Protein AF-A0A6P0WUY2-F1 (afdb_monomer)

pLDDT: mean 75.78, std 11.65, range [44.91, 91.44]

Nearest PDB structures (foldseek):
  3mn2-assembly2_B  TM=8.511E-01  e=4.607E-02  Rhodopseudomonas palustris CGA009
  1u8b-assembly1_A  TM=8.338E-01  e=3.593E-01  Escherichia coli
  6swi-assembly1_A  TM=8.559E-01  e=1.070E+00  Geobacillus stearothermophilus
  1xs9-assembly1_A  TM=8.291E-01  e=1.070E+00  Escherichia coli

Solvent-accessible surface area (backbone atoms only — not comparable to full-atom values): 4033 Å² total; per-residue (Å²): 138,62,76,66,58,57,58,48,52,54,49,54,51,52,48,52,52,50,36,57,74,40,54,58,91,77,54,55,70,67,61,56,50,71,73,47,101,61,80,57,73,69,54,55,45,50,53,45,25,72,74,70,77,44,44,70,66,54,49,20,54,53,34,58,76,75,109

Foldseek 3Di:
DDPVVVVVVVLLVVLLVCLLVDALVPDDPVVSVVVDPDDDPVVVQVVNCVVPVDGSNVSNVVSNVVD

Secondary structure (DSSP, 8-state):
--HHHHHHHHHHHHHHHHHHHS-TTT--HHHHHHTSSSS-HHHHHHHHHHHHSS-HHHHHHHHHHH-

Structure (mmCIF, N/CA/C/O backbone):
data_AF-A0A6P0WUY2-F1
#
_entry.id   AF-A0A6P0WUY2-F1
#
loop_
_atom_site.group_PDB
_atom_site.id
_atom_site.type_symbol
_atom_site.label_atom_id
_atom_site.label_alt_id
_atom_site.label_comp_id
_atom_site.label_asym_id
_atom_site.label_entity_id
_atom_site.label_seq_id
_atom_site.pdbx_PDB_ins_code
_atom_site.Cartn_x
_atom_site.Cartn_y
_atom_site.Cartn_z
_atom_site.occupancy
_atom_site.B_iso_or_equiv
_atom_site.auth_seq_id
_atom_site.auth_comp_id
_atom_site.auth_asym_id
_atom_site.auth_atom_id
_atom_site.pdbx_PDB_model_num
ATOM 1 N N . MET A 1 1 ? 6.322 -12.092 -20.982 1.00 44.91 1 MET A N 1
ATOM 2 C CA . MET A 1 1 ? 6.463 -11.692 -19.565 1.00 44.91 1 MET A CA 1
ATOM 3 C C . MET A 1 1 ? 7.876 -11.172 -19.373 1.00 44.91 1 MET A C 1
ATOM 5 O O . MET A 1 1 ? 8.808 -11.918 -19.633 1.00 44.91 1 MET A O 1
ATOM 9 N N . CYS A 1 2 ? 8.044 -9.901 -19.014 1.00 45.12 2 CYS A N 1
ATOM 10 C CA . CYS A 1 2 ? 9.363 -9.329 -18.732 1.00 45.12 2 CYS A CA 1
ATOM 11 C C . CYS A 1 2 ? 9.680 -9.489 -17.229 1.00 45.12 2 CYS A C 1
ATOM 13 O O . CYS A 1 2 ? 8.756 -9.384 -16.423 1.00 45.12 2 CYS A O 1
ATOM 15 N N . PRO A 1 3 ? 10.946 -9.702 -16.826 1.00 53.25 3 PRO A N 1
ATOM 16 C CA . PRO A 1 3 ? 11.330 -9.970 -15.432 1.00 53.25 3 PRO A CA 1
ATOM 17 C C . PRO A 1 3 ? 10.936 -8.878 -14.420 1.00 53.25 3 PRO A C 1
ATOM 19 O O . PRO A 1 3 ? 10.758 -9.182 -13.243 1.00 53.25 3 PRO A O 1
ATOM 22 N N . LYS A 1 4 ? 10.728 -7.630 -14.871 1.00 59.88 4 LYS A N 1
ATOM 23 C CA . LYS A 1 4 ? 10.224 -6.523 -14.034 1.00 59.88 4 LYS A CA 1
ATOM 24 C C . LYS A 1 4 ? 8.872 -6.849 -13.384 1.00 59.88 4 LYS A C 1
ATOM 26 O O . LYS A 1 4 ? 8.728 -6.674 -12.179 1.00 59.88 4 LYS A O 1
ATOM 31 N N . ASN A 1 5 ? 7.962 -7.473 -14.134 1.00 66.62 5 ASN A N 1
ATOM 32 C CA . ASN A 1 5 ? 6.622 -7.797 -13.646 1.00 66.62 5 ASN A CA 1
ATOM 33 C C . ASN A 1 5 ? 6.643 -8.801 -12.489 1.00 66.62 5 ASN A C 1
ATOM 35 O O . ASN A 1 5 ? 5.744 -8.791 -11.659 1.00 66.62 5 ASN A O 1
ATOM 39 N N . LEU A 1 6 ? 7.635 -9.696 -12.432 1.00 74.38 6 LEU A N 1
ATOM 40 C CA . LEU A 1 6 ? 7.666 -10.739 -11.406 1.00 74.38 6 LEU A CA 1
ATOM 41 C C . LEU A 1 6 ? 8.025 -10.134 -10.043 1.00 74.38 6 LEU A C 1
ATOM 43 O O . LEU A 1 6 ? 7.343 -10.388 -9.053 1.00 74.38 6 LEU A O 1
ATOM 47 N N . LEU A 1 7 ? 9.032 -9.256 -10.014 1.00 77.62 7 LEU A N 1
ATOM 48 C CA . LEU A 1 7 ? 9.398 -8.500 -8.816 1.00 77.62 7 LEU A CA 1
ATOM 49 C C . LEU A 1 7 ? 8.262 -7.575 -8.371 1.00 77.62 7 LEU A C 1
ATOM 51 O O . LEU A 1 7 ? 7.958 -7.528 -7.183 1.00 77.62 7 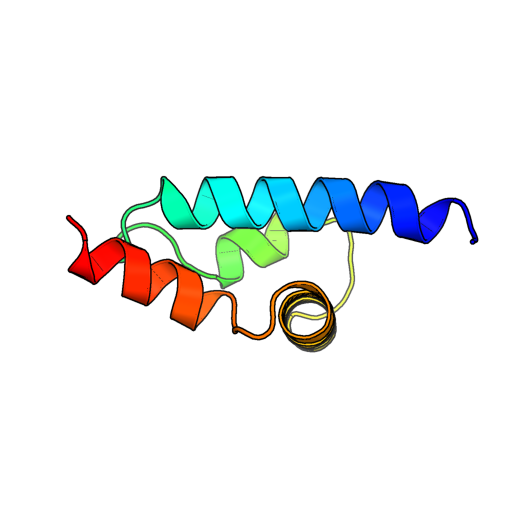LEU A O 1
ATOM 55 N N . GLU A 1 8 ? 7.590 -6.908 -9.313 1.00 78.56 8 GLU A N 1
ATOM 56 C CA . GLU A 1 8 ? 6.424 -6.068 -9.015 1.00 78.56 8 GLU A CA 1
ATOM 57 C C . GLU A 1 8 ? 5.272 -6.871 -8.403 1.00 78.56 8 GLU A C 1
ATOM 59 O O . GLU A 1 8 ? 4.694 -6.445 -7.407 1.00 78.56 8 GLU A O 1
ATOM 64 N N . VAL A 1 9 ? 4.978 -8.066 -8.922 1.00 82.62 9 VAL A N 1
ATOM 65 C CA . VAL A 1 9 ? 3.956 -8.961 -8.353 1.00 82.62 9 VAL A CA 1
ATOM 66 C C . VAL A 1 9 ? 4.316 -9.394 -6.932 1.00 82.62 9 VAL A C 1
ATOM 68 O O . VAL A 1 9 ? 3.463 -9.359 -6.042 1.00 82.62 9 VAL A O 1
ATOM 71 N N . HIS A 1 10 ? 5.566 -9.793 -6.684 1.00 85.06 10 HIS A N 1
ATOM 72 C CA . HIS A 1 10 ? 6.006 -10.167 -5.337 1.00 85.06 10 HIS A CA 1
ATOM 73 C C . HIS A 1 10 ? 5.910 -8.991 -4.362 1.00 85.06 10 HIS A C 1
ATOM 75 O O . HIS A 1 10 ? 5.435 -9.157 -3.237 1.00 85.06 10 HIS A O 1
ATOM 81 N N . LEU A 1 11 ? 6.302 -7.802 -4.813 1.00 83.56 11 LEU A N 1
ATOM 82 C CA . LEU A 1 11 ? 6.260 -6.575 -4.032 1.00 83.56 11 LEU A CA 1
ATOM 83 C C . LEU A 1 11 ? 4.822 -6.187 -3.670 1.00 83.56 11 LEU A C 1
ATOM 85 O O . LEU A 1 11 ? 4.508 -5.981 -2.500 1.00 83.56 11 LEU A O 1
ATOM 89 N N . LEU A 1 12 ? 3.927 -6.162 -4.657 1.00 85.31 12 LEU A N 1
ATOM 90 C CA . LEU A 1 12 ? 2.512 -5.845 -4.479 1.00 85.31 12 LEU A CA 1
ATOM 91 C C . LEU A 1 12 ? 1.814 -6.849 -3.548 1.00 85.31 12 LEU A C 1
ATOM 93 O O . LEU A 1 12 ? 0.995 -6.458 -2.713 1.00 85.31 12 LEU A O 1
ATOM 97 N N . ASN A 1 13 ? 2.184 -8.131 -3.609 1.00 87.56 13 ASN A N 1
ATOM 98 C CA . ASN A 1 13 ? 1.689 -9.135 -2.666 1.00 87.56 13 ASN A CA 1
ATOM 99 C C . ASN A 1 13 ? 2.207 -8.920 -1.238 1.00 87.56 13 ASN A C 1
ATOM 101 O O . ASN A 1 13 ? 1.428 -9.033 -0.289 1.00 87.56 13 ASN A O 1
ATOM 105 N N . ALA A 1 14 ? 3.488 -8.583 -1.067 1.00 86.44 14 ALA A N 1
ATOM 106 C CA . ALA A 1 14 ? 4.050 -8.260 0.244 1.00 86.44 14 ALA A CA 1
ATOM 107 C C . ALA A 1 14 ? 3.361 -7.029 0.862 1.00 86.44 14 ALA A C 1
ATOM 109 O O . ALA A 1 14 ? 3.008 -7.043 2.042 1.00 86.44 14 ALA A O 1
ATOM 110 N N . ILE A 1 15 ? 3.075 -6.006 0.049 1.00 83.81 15 ILE A N 1
ATOM 111 C CA . ILE A 1 15 ? 2.297 -4.821 0.449 1.00 83.81 15 ILE A CA 1
ATOM 112 C C . ILE A 1 15 ? 0.925 -5.214 0.949 1.00 83.81 15 ILE A C 1
ATOM 114 O O . ILE A 1 15 ? 0.505 -4.773 2.014 1.00 83.81 15 ILE A O 1
ATOM 118 N N . ARG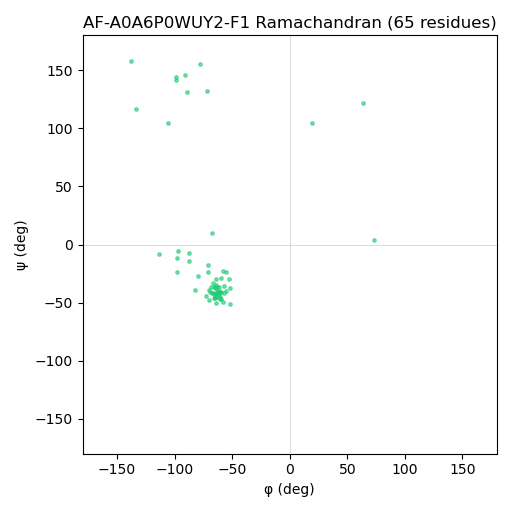 A 1 16 ? 0.217 -6.047 0.188 1.00 87.12 16 ARG A N 1
ATOM 119 C CA . ARG A 1 16 ? -1.127 -6.472 0.559 1.00 87.12 16 ARG A CA 1
ATOM 120 C C . ARG A 1 16 ? -1.135 -7.208 1.895 1.00 87.12 16 ARG A C 1
ATOM 122 O O . ARG A 1 16 ? -2.025 -6.974 2.706 1.00 87.12 16 ARG A O 1
ATOM 129 N N . GLN A 1 17 ? -0.149 -8.067 2.142 1.00 87.50 17 GLN A N 1
ATOM 130 C CA . GLN A 1 17 ? -0.001 -8.734 3.437 1.00 87.50 17 GLN A CA 1
ATOM 131 C C . GLN A 1 17 ? 0.298 -7.737 4.557 1.00 87.50 17 GLN A C 1
ATOM 133 O O . GLN A 1 17 ? -0.321 -7.811 5.614 1.00 87.50 17 GLN A O 1
ATOM 138 N N . ARG A 1 18 ? 1.180 -6.761 4.312 1.00 85.00 18 ARG A N 1
ATOM 139 C CA . ARG A 1 18 ? 1.482 -5.695 5.271 1.00 85.00 18 ARG A CA 1
ATOM 140 C C . ARG A 1 18 ? 0.236 -4.876 5.602 1.00 85.00 18 ARG A C 1
ATOM 142 O O . ARG A 1 18 ? -0.039 -4.687 6.777 1.00 85.00 18 ARG A O 1
ATOM 149 N N . LEU A 1 19 ? -0.537 -4.456 4.599 1.00 84.00 19 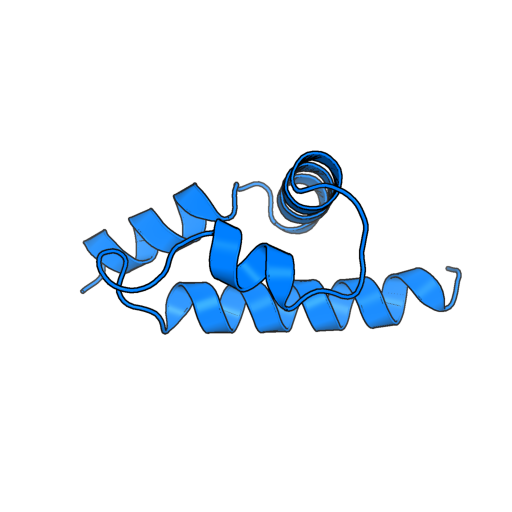LEU A N 1
ATOM 150 C CA . LEU A 1 19 ? -1.795 -3.718 4.768 1.00 84.00 19 LEU A CA 1
ATOM 151 C C . LEU A 1 19 ? -2.818 -4.512 5.584 1.00 84.00 19 LEU A C 1
ATOM 153 O O . LEU A 1 19 ? -3.477 -3.944 6.441 1.00 84.00 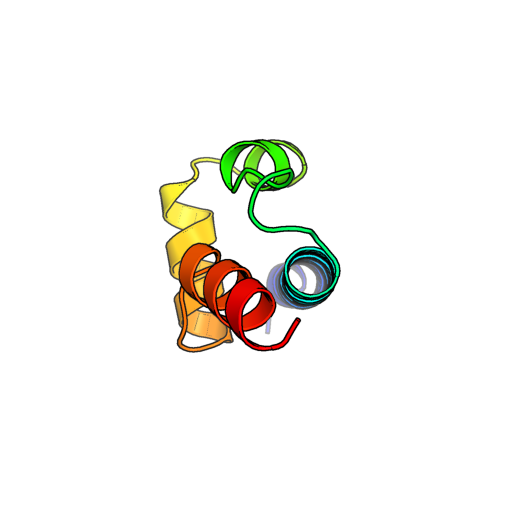19 LEU A O 1
ATOM 157 N N . LYS A 1 20 ? -2.918 -5.824 5.346 1.00 84.19 20 LYS A N 1
ATOM 158 C CA . LYS A 1 20 ? -3.807 -6.722 6.099 1.00 84.19 20 LYS A CA 1
ATOM 159 C C . LYS A 1 20 ? -3.364 -6.997 7.533 1.00 84.19 20 LYS A C 1
ATOM 161 O O . LYS A 1 20 ? -4.181 -7.397 8.347 1.00 84.19 20 LYS A O 1
ATOM 166 N N . ALA A 1 21 ? -2.078 -6.849 7.824 1.00 83.69 21 ALA A N 1
ATOM 167 C CA . ALA A 1 21 ? -1.524 -7.035 9.161 1.00 83.69 21 ALA A CA 1
ATOM 168 C C . ALA A 1 21 ? -1.361 -5.713 9.926 1.00 83.69 21 ALA A C 1
ATOM 170 O O . ALA A 1 21 ? -0.942 -5.728 11.080 1.00 83.69 21 ALA A O 1
ATOM 171 N N . SER A 1 22 ? -1.614 -4.575 9.277 1.00 79.25 22 SER A N 1
ATOM 172 C CA . SER A 1 22 ? -1.390 -3.260 9.864 1.00 79.25 22 SER A CA 1
ATOM 173 C C . SER A 1 22 ? -2.683 -2.673 10.397 1.00 79.25 22 SER A C 1
ATOM 175 O O . SER A 1 22 ? -3.741 -2.812 9.785 1.00 79.25 22 SER A O 1
ATOM 177 N N . ASP A 1 23 ? -2.561 -1.954 11.506 1.00 72.12 23 ASP A N 1
ATOM 178 C CA . ASP A 1 23 ? -3.665 -1.185 12.049 1.00 72.12 23 ASP A CA 1
ATOM 179 C C . ASP A 1 23 ? -3.951 0.052 11.161 1.00 72.12 23 ASP A C 1
ATOM 181 O O . ASP A 1 23 ? -3.009 0.770 10.795 1.00 72.12 23 ASP A O 1
ATOM 185 N N . PRO A 1 24 ? -5.216 0.313 10.791 1.00 69.62 24 PRO A N 1
ATOM 186 C CA . PRO A 1 24 ? -5.606 1.455 9.963 1.00 69.62 24 PRO A CA 1
ATOM 187 C C . PRO A 1 24 ? -5.257 2.821 10.562 1.00 69.62 24 PRO A C 1
ATOM 189 O O . PRO A 1 24 ? -5.035 3.763 9.804 1.00 69.62 24 PRO A O 1
ATOM 192 N N . GLU A 1 25 ? -5.200 2.938 11.890 1.00 70.00 25 GLU A N 1
ATOM 193 C CA . GLU A 1 25 ? -4.881 4.183 12.597 1.00 70.00 25 GLU A CA 1
ATOM 194 C C . GLU A 1 25 ? -3.368 4.449 12.604 1.00 70.00 25 GLU A C 1
ATOM 196 O O . GLU A 1 25 ? -2.922 5.595 12.645 1.00 70.00 25 GLU A O 1
ATOM 201 N N . SER A 1 26 ? -2.555 3.389 12.526 1.00 67.38 26 SER A N 1
ATOM 202 C CA . SER A 1 26 ? -1.091 3.476 12.586 1.00 67.38 26 SER A CA 1
ATOM 203 C C . SER A 1 26 ? -0.422 3.450 11.205 1.00 67.38 26 SER A C 1
ATOM 205 O O . SER A 1 26 ? 0.696 3.944 11.035 1.00 67.38 26 SER A O 1
ATOM 207 N N . CYS A 1 27 ? -1.087 2.894 10.188 1.00 69.88 27 CYS A N 1
ATOM 208 C CA . CYS A 1 27 ? -0.492 2.671 8.874 1.00 69.88 27 CYS A CA 1
ATOM 209 C C . CYS A 1 27 ? -1.000 3.664 7.827 1.00 69.88 27 CYS A C 1
ATOM 211 O O . CYS A 1 27 ? -2.090 3.532 7.278 1.00 69.88 27 CYS A O 1
ATOM 213 N N . THR A 1 28 ? -0.172 4.644 7.473 1.00 70.12 28 THR A N 1
ATOM 214 C CA . THR A 1 28 ? -0.484 5.565 6.376 1.00 70.12 28 THR A CA 1
ATOM 215 C C . THR A 1 28 ? 0.032 5.020 5.047 1.00 70.12 28 THR A C 1
ATOM 217 O O . THR A 1 28 ? 1.201 4.660 4.903 1.00 70.12 28 THR A O 1
ATOM 220 N N . ILE A 1 29 ? -0.832 5.025 4.026 1.00 70.69 29 ILE A N 1
ATOM 221 C CA . ILE A 1 29 ? -0.498 4.609 2.650 1.00 70.69 29 ILE A CA 1
ATOM 222 C C . ILE A 1 29 ? 0.745 5.346 2.114 1.00 70.69 29 ILE A C 1
ATOM 224 O O . ILE A 1 29 ? 1.512 4.777 1.341 1.00 70.69 29 ILE A O 1
ATOM 228 N N . GLY A 1 30 ? 0.987 6.582 2.568 1.00 68.81 30 GLY A N 1
ATOM 229 C CA . GLY A 1 30 ? 2.185 7.360 2.236 1.00 68.81 30 GLY A CA 1
ATOM 230 C C . GLY A 1 30 ? 3.494 6.775 2.783 1.00 68.81 30 GLY A C 1
ATOM 231 O O . GLY A 1 30 ? 4.500 6.799 2.079 1.00 68.81 30 GLY A O 1
ATOM 232 N N . VAL A 1 31 ? 3.485 6.188 3.985 1.00 69.50 31 VAL A N 1
ATOM 233 C CA . VAL A 1 31 ? 4.663 5.511 4.560 1.00 69.50 31 VAL A CA 1
ATOM 234 C C . VAL A 1 31 ? 5.001 4.266 3.750 1.00 69.50 31 VA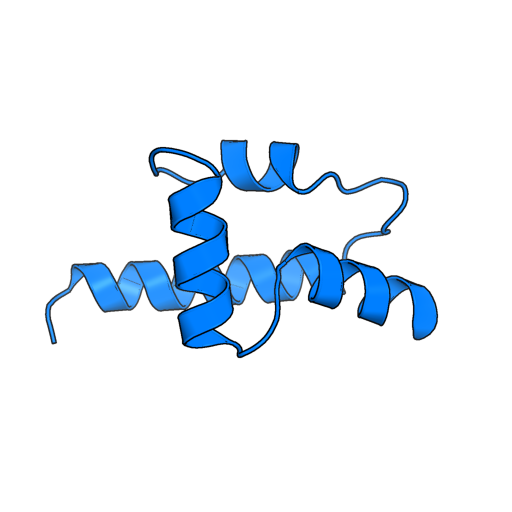L A C 1
ATOM 236 O O . VAL A 1 31 ? 6.164 4.032 3.436 1.00 69.50 31 VAL A O 1
ATOM 239 N N . LEU A 1 32 ? 3.982 3.501 3.350 1.00 71.81 32 LEU A N 1
ATOM 240 C CA . LEU A 1 32 ? 4.173 2.338 2.488 1.00 71.81 32 LEU A CA 1
ATOM 241 C C . LEU A 1 32 ? 4.697 2.759 1.114 1.00 71.81 32 LEU A C 1
ATOM 243 O O . LEU A 1 32 ? 5.680 2.193 0.658 1.00 71.81 32 LEU A O 1
ATOM 247 N N . ALA A 1 33 ? 4.128 3.796 0.495 1.00 69.31 33 ALA A N 1
ATOM 248 C CA . ALA A 1 33 ? 4.609 4.314 -0.787 1.00 69.31 33 ALA A CA 1
ATOM 249 C C . ALA A 1 33 ? 6.094 4.731 -0.746 1.00 69.31 33 ALA A C 1
ATOM 251 O O . ALA A 1 33 ? 6.809 4.505 -1.717 1.00 69.31 33 ALA A O 1
ATOM 252 N N . GLY A 1 34 ? 6.574 5.272 0.381 1.00 67.31 34 GLY A N 1
ATOM 253 C CA . GLY A 1 34 ? 7.986 5.622 0.583 1.00 67.31 34 GLY A CA 1
ATOM 254 C C . GLY A 1 34 ? 8.935 4.426 0.740 1.00 67.31 34 GLY A C 1
ATOM 255 O O . GLY A 1 34 ? 10.141 4.584 0.571 1.00 67.31 34 GLY A O 1
ATOM 256 N N . GLN A 1 35 ? 8.415 3.232 1.038 1.00 66.94 35 GLN A N 1
ATOM 257 C CA . GLN A 1 35 ? 9.203 1.998 1.146 1.00 66.94 35 GLN A CA 1
ATOM 258 C C . GLN A 1 35 ? 9.366 1.267 -0.194 1.00 66.94 35 GLN A C 1
ATOM 260 O O . GLN A 1 35 ? 10.139 0.311 -0.276 1.00 66.94 35 GLN A O 1
ATOM 265 N N . PHE A 1 36 ? 8.676 1.709 -1.251 1.00 66.88 36 PHE A N 1
ATOM 266 C CA . PHE A 1 36 ? 8.790 1.126 -2.585 1.00 66.88 36 PHE A CA 1
ATOM 267 C C . PHE A 1 36 ? 9.729 1.929 -3.477 1.00 66.88 36 PHE A C 1
ATOM 269 O O . PHE A 1 36 ? 9.737 3.154 -3.478 1.00 66.88 36 PHE A O 1
ATOM 276 N N . TRP A 1 37 ? 10.508 1.206 -4.283 1.00 58.03 37 TRP A N 1
ATOM 277 C CA . TRP A 1 37 ? 11.566 1.736 -5.150 1.00 58.03 37 TRP A CA 1
ATOM 278 C C . TRP A 1 37 ? 11.046 2.608 -6.320 1.00 58.03 37 TRP A C 1
ATOM 280 O O . TRP A 1 37 ? 11.810 2.940 -7.224 1.00 58.03 37 TRP A O 1
ATOM 290 N N . PHE A 1 38 ? 9.756 2.978 -6.353 1.00 56.69 38 PHE A N 1
ATOM 291 C CA . PHE A 1 38 ? 9.129 3.585 -7.530 1.00 56.69 38 PHE A CA 1
ATOM 292 C C . PHE A 1 38 ? 8.263 4.822 -7.257 1.00 56.69 38 PHE A C 1
ATOM 294 O O . PHE A 1 38 ? 7.221 4.779 -6.611 1.00 56.69 38 PHE A O 1
ATOM 301 N N . TYR A 1 39 ? 8.748 5.920 -7.846 1.00 62.28 39 TYR A N 1
ATOM 302 C CA . TYR A 1 39 ? 8.056 6.953 -8.624 1.00 62.28 39 TYR A CA 1
ATOM 303 C C . TYR A 1 39 ? 6.528 7.063 -8.458 1.00 62.28 39 TYR A C 1
ATOM 305 O O . TYR A 1 39 ? 5.756 6.348 -9.084 1.00 62.28 39 TYR A O 1
ATOM 313 N N . SER A 1 40 ? 6.121 8.098 -7.723 1.00 66.50 40 SER A N 1
ATOM 314 C CA . SER A 1 40 ? 4.774 8.671 -7.651 1.00 66.50 40 SER A CA 1
ATOM 315 C C . SER A 1 40 ? 3.653 7.763 -7.087 1.00 66.50 40 SER A C 1
ATOM 317 O O . SER A 1 40 ? 3.308 6.737 -7.676 1.00 66.50 40 SER A O 1
ATOM 319 N N . PRO A 1 41 ? 2.964 8.182 -6.005 1.00 67.19 41 PRO A N 1
ATOM 320 C CA . PRO A 1 41 ? 1.868 7.419 -5.391 1.00 67.19 41 PRO A CA 1
ATOM 321 C C . PRO A 1 41 ? 0.725 7.049 -6.363 1.00 67.19 41 PRO A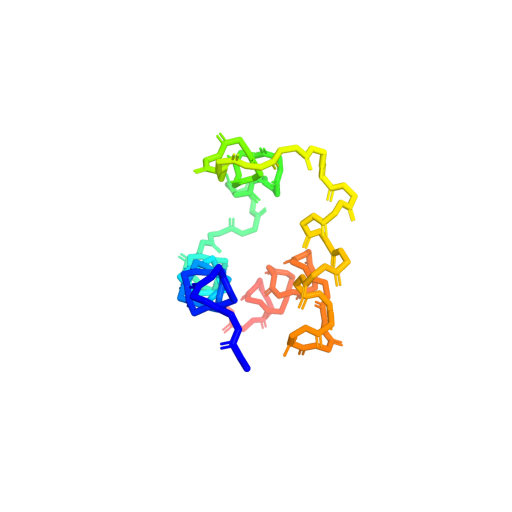 C 1
ATOM 323 O O . PRO A 1 41 ? 0.003 6.070 -6.149 1.00 67.19 41 PRO A O 1
ATOM 326 N N . CYS A 1 42 ? 0.568 7.799 -7.457 1.00 75.12 42 CYS A N 1
ATOM 327 C CA . CYS A 1 42 ? -0.440 7.551 -8.488 1.00 75.12 42 CYS A CA 1
ATOM 328 C C . CYS A 1 42 ? -0.175 6.274 -9.305 1.00 75.12 42 CYS A C 1
ATOM 330 O O . CYS A 1 42 ? -1.120 5.580 -9.672 1.00 75.12 42 CYS A O 1
ATOM 332 N N . HIS A 1 43 ? 1.089 5.949 -9.595 1.00 78.69 43 HIS A N 1
ATOM 333 C CA . HIS A 1 43 ? 1.428 4.717 -10.318 1.00 78.69 43 HIS A CA 1
ATOM 334 C C . HIS A 1 43 ? 1.188 3.496 -9.433 1.00 78.69 43 HIS A C 1
ATOM 336 O O . HIS A 1 43 ? 0.445 2.598 -9.816 1.00 78.69 43 HIS A O 1
AT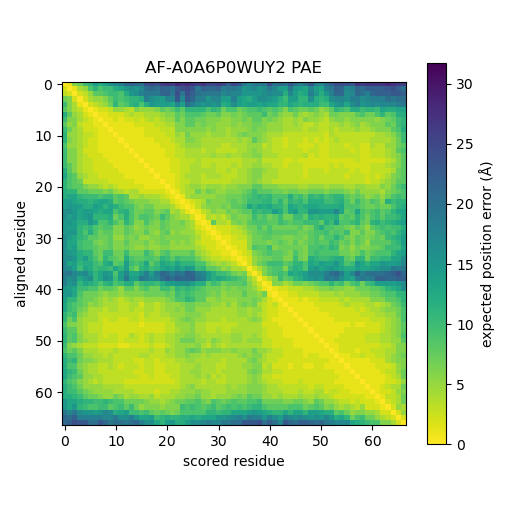OM 342 N N . PHE A 1 44 ? 1.681 3.542 -8.193 1.00 78.12 44 PHE A N 1
ATOM 343 C CA . PHE A 1 44 ? 1.463 2.487 -7.204 1.00 78.12 44 PHE A CA 1
ATOM 344 C C . PHE A 1 44 ? -0.021 2.121 -7.043 1.00 78.12 44 PHE A C 1
ATOM 346 O O . PHE A 1 44 ? -0.396 0.953 -7.119 1.00 78.12 44 PHE A O 1
ATOM 353 N N . THR A 1 45 ? -0.881 3.120 -6.838 1.00 83.69 45 THR A N 1
ATOM 354 C CA . THR A 1 45 ? -2.322 2.891 -6.646 1.00 83.69 45 THR A CA 1
ATOM 355 C C . THR A 1 45 ? -2.991 2.291 -7.882 1.00 83.69 45 TH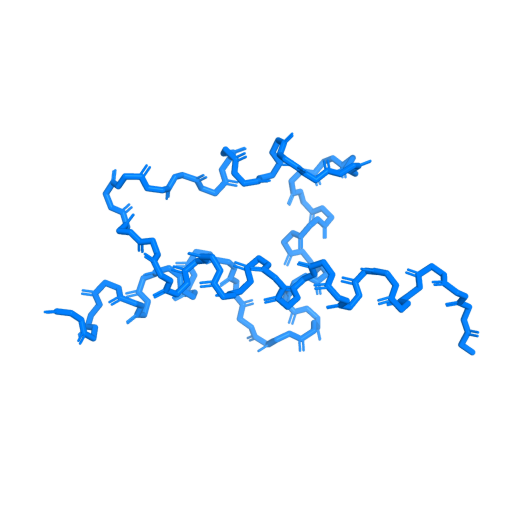R A C 1
ATOM 357 O O . THR A 1 45 ? -3.842 1.409 -7.747 1.00 83.69 45 THR A O 1
ATOM 360 N N . ARG A 1 46 ? -2.588 2.717 -9.085 1.00 84.69 46 ARG A N 1
ATOM 361 C CA . ARG A 1 46 ? -3.069 2.157 -10.354 1.00 84.69 46 ARG A CA 1
ATOM 362 C C . ARG A 1 46 ? -2.629 0.706 -10.544 1.00 84.69 46 ARG A C 1
ATOM 364 O O . ARG A 1 46 ? -3.461 -0.125 -10.912 1.00 84.69 46 ARG A O 1
ATOM 371 N N . ASP A 1 47 ? -1.367 0.395 -10.279 1.00 83.25 47 ASP A N 1
ATOM 372 C CA . ASP A 1 47 ? -0.817 -0.952 -10.462 1.00 83.25 47 ASP A CA 1
ATOM 373 C C . ASP A 1 47 ? -1.406 -1.924 -9.434 1.00 83.25 47 ASP A C 1
ATOM 375 O O . ASP A 1 47 ? -1.847 -3.021 -9.784 1.00 83.25 47 ASP A O 1
ATOM 379 N N . TYR A 1 48 ? -1.550 -1.475 -8.184 1.00 87.12 48 TYR A N 1
ATOM 380 C CA . TYR A 1 48 ? -2.218 -2.228 -7.125 1.00 87.12 48 TYR A CA 1
ATOM 381 C C . TYR A 1 48 ? -3.681 -2.530 -7.483 1.00 87.12 48 TYR A C 1
ATOM 383 O O . TYR A 1 48 ? -4.114 -3.681 -7.400 1.00 87.12 48 TYR A O 1
ATOM 391 N N . LYS A 1 49 ? -4.437 -1.527 -7.956 1.00 88.19 49 LYS A N 1
ATOM 392 C CA . LYS A 1 49 ? -5.826 -1.723 -8.401 1.00 88.19 49 LYS A CA 1
ATOM 393 C C . LYS A 1 49 ? -5.916 -2.675 -9.591 1.00 88.19 49 LYS A C 1
ATOM 395 O O . LYS A 1 49 ? -6.813 -3.510 -9.630 1.00 88.19 49 LYS A O 1
ATOM 400 N N . THR A 1 50 ? -4.993 -2.571 -10.544 1.00 88.25 50 THR A N 1
ATOM 401 C CA . THR A 1 50 ? -4.949 -3.458 -11.717 1.00 88.25 50 THR A CA 1
ATOM 402 C C . THR A 1 50 ? -4.712 -4.913 -11.306 1.00 88.25 50 THR A C 1
ATOM 404 O O . THR A 1 50 ? -5.301 -5.816 -11.891 1.00 88.25 50 THR A O 1
ATOM 407 N N . MET A 1 51 ? -3.894 -5.145 -10.275 1.00 87.19 51 MET A N 1
ATOM 408 C CA . MET A 1 51 ? -3.553 -6.489 -9.804 1.00 87.19 51 MET A CA 1
ATOM 409 C C . MET A 1 51 ? -4.600 -7.107 -8.869 1.00 87.19 51 MET A C 1
ATOM 411 O O . MET A 1 51 ? -4.853 -8.307 -8.948 1.00 87.19 51 MET A O 1
ATOM 415 N N . PHE A 1 52 ? -5.195 -6.317 -7.971 1.00 88.50 52 PHE A N 1
ATOM 416 C CA . PHE A 1 52 ? -6.055 -6.835 -6.898 1.00 88.50 52 PHE A CA 1
ATOM 417 C C . PHE A 1 52 ? -7.528 -6.439 -7.008 1.00 88.50 52 PHE A C 1
ATOM 419 O O . PHE A 1 52 ? -8.344 -6.949 -6.241 1.00 88.50 52 PHE A O 1
ATOM 426 N N . GLY A 1 53 ? -7.877 -5.544 -7.933 1.00 90.69 53 GLY A N 1
ATOM 427 C CA . GLY A 1 53 ? -9.244 -5.055 -8.125 1.00 90.69 53 GLY A CA 1
ATOM 428 C C . GLY A 1 53 ? -9.739 -4.091 -7.041 1.00 90.69 53 GLY A C 1
ATOM 429 O O . GLY A 1 53 ? -10.889 -3.669 -7.090 1.00 90.69 53 GLY A O 1
ATOM 430 N N . GLU A 1 54 ? -8.891 -3.721 -6.081 1.00 91.44 54 GLU A N 1
ATOM 431 C CA . GLU A 1 54 ? -9.199 -2.812 -4.971 1.00 91.44 54 GLU A CA 1
ATOM 432 C C . GLU A 1 54 ? -8.034 -1.847 -4.740 1.00 91.44 54 GLU A C 1
ATOM 434 O O . GLU A 1 54 ? -6.905 -2.126 -5.134 1.00 91.44 54 GLU A O 1
ATOM 439 N N . LEU A 1 55 ? -8.290 -0.707 -4.109 1.00 89.38 55 LEU A N 1
ATOM 440 C CA . LEU A 1 55 ? -7.272 0.255 -3.711 1.00 89.38 55 LEU A CA 1
ATOM 441 C C . LEU A 1 55 ? -6.536 -0.213 -2.439 1.00 89.38 55 LEU A C 1
ATOM 443 O O . LEU A 1 55 ? -7.105 -0.920 -1.598 1.00 89.38 55 LEU A O 1
ATOM 447 N N . PRO A 1 56 ? -5.289 0.246 -2.223 1.00 85.69 56 PRO A N 1
ATOM 448 C CA . PRO A 1 56 ? -4.561 0.008 -0.976 1.00 85.69 56 PRO A CA 1
ATOM 449 C C . PRO A 1 56 ? -5.342 0.479 0.262 1.00 85.69 56 PRO A C 1
ATOM 451 O O . PRO A 1 56 ? -5.403 -0.220 1.271 1.00 85.69 56 PRO A O 1
ATOM 454 N N . SER A 1 57 ? -6.005 1.637 0.163 1.00 85.75 57 SER A N 1
ATOM 455 C CA . SER A 1 57 ? -6.857 2.193 1.221 1.00 85.75 57 SER A CA 1
ATOM 456 C C . SER A 1 57 ? -8.111 1.358 1.481 1.00 85.75 57 SER A C 1
ATOM 458 O O . SER A 1 57 ? -8.554 1.266 2.621 1.00 85.75 57 SER A O 1
ATOM 460 N N . GLU A 1 58 ? -8.683 0.725 0.455 1.00 88.25 58 GLU A N 1
ATOM 461 C CA . GLU A 1 58 ? -9.809 -0.202 0.616 1.00 88.25 58 GLU A CA 1
ATOM 462 C C . GLU A 1 58 ? -9.359 -1.490 1.311 1.00 88.25 58 GLU A C 1
ATOM 464 O O . GLU A 1 58 ? -10.060 -1.989 2.185 1.00 88.25 58 GLU A O 1
ATOM 469 N N . THR A 1 59 ? -8.162 -1.992 0.986 1.00 88.25 59 THR A N 1
ATOM 470 C CA . THR A 1 59 ? -7.566 -3.155 1.670 1.00 88.25 59 THR A CA 1
ATOM 471 C C . THR A 1 59 ? -7.358 -2.869 3.160 1.00 88.25 59 THR A C 1
ATOM 473 O O . THR A 1 59 ? -7.712 -3.688 4.011 1.00 88.25 59 THR A O 1
ATOM 476 N N . LEU A 1 60 ? -6.823 -1.689 3.481 1.00 84.12 60 LEU A N 1
ATOM 477 C CA . LEU A 1 60 ? -6.597 -1.260 4.860 1.00 84.12 60 LEU A CA 1
ATOM 478 C C . LEU A 1 60 ? -7.922 -1.087 5.622 1.00 84.12 60 LEU A C 1
ATOM 480 O O . LEU A 1 60 ? -8.088 -1.623 6.712 1.00 84.12 60 LEU A O 1
ATOM 484 N N . GLN A 1 61 ? -8.914 -0.428 5.016 1.00 83.75 61 GLN A N 1
ATOM 485 C CA . GLN A 1 61 ? -10.241 -0.260 5.621 1.00 83.75 61 GLN A CA 1
ATOM 486 C C . GLN A 1 61 ? -10.989 -1.583 5.820 1.00 83.75 61 GLN A C 1
ATOM 488 O O . GLN A 1 61 ? -11.731 -1.730 6.785 1.00 83.7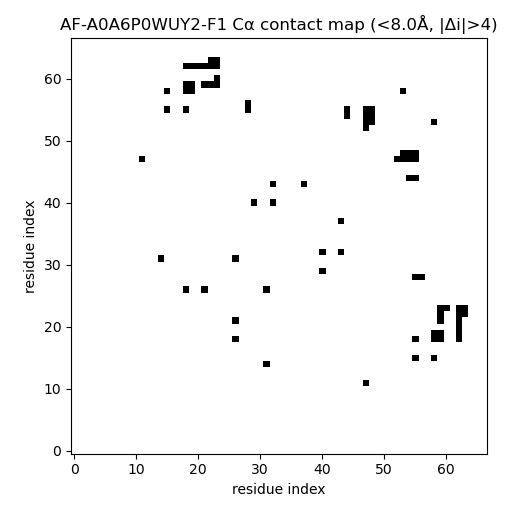5 61 GLN A O 1
ATOM 493 N N . LYS A 1 62 ? -10.832 -2.557 4.918 1.00 83.44 62 LYS A N 1
ATOM 494 C CA . LYS A 1 62 ? -11.423 -3.892 5.102 1.00 83.44 62 LYS A CA 1
ATOM 495 C C . LYS A 1 62 ? -10.809 -4.612 6.295 1.00 83.44 62 LYS A C 1
ATOM 497 O O . LYS A 1 62 ? -11.528 -5.286 7.017 1.00 83.44 62 LYS A O 1
ATOM 502 N N . THR A 1 63 ? -9.514 -4.424 6.519 1.00 77.25 63 THR A N 1
ATOM 503 C CA . THR A 1 63 ? -8.811 -4.971 7.685 1.00 77.25 63 THR A CA 1
ATOM 504 C C . THR A 1 63 ? -9.334 -4.346 8.978 1.00 77.25 63 THR A C 1
ATOM 506 O O . THR A 1 63 ? -9.657 -5.076 9.905 1.00 77.25 63 THR A O 1
ATOM 509 N N . ALA A 1 64 ? -9.560 -3.026 8.983 1.00 68.69 64 ALA A N 1
ATOM 510 C CA . ALA A 1 64 ? -10.182 -2.297 10.096 1.00 68.69 64 ALA A CA 1
ATOM 511 C C . ALA A 1 64 ? -11.514 -2.892 10.568 1.00 68.69 64 ALA A C 1
ATOM 513 O O . ALA A 1 64 ? -11.843 -2.830 11.741 1.00 68.69 64 ALA A O 1
ATOM 514 N N . LYS A 1 65 ? -12.319 -3.390 9.623 1.00 63.94 65 LYS A N 1
ATOM 515 C CA . LYS A 1 65 ? -13.681 -3.880 9.877 1.00 63.94 65 LYS A CA 1
ATOM 516 C C . LYS A 1 65 ? -13.737 -5.353 10.276 1.00 63.94 65 LYS A C 1
ATOM 518 O O . LYS A 1 65 ? -14.804 -5.825 10.653 1.00 63.94 65 LYS A O 1
ATOM 523 N N . VAL A 1 66 ? -12.645 -6.088 10.074 1.00 58.41 66 VAL A N 1
ATOM 524 C CA . VAL A 1 66 ? -12.543 -7.526 10.376 1.00 58.41 66 VAL A CA 1
ATOM 525 C C . VAL A 1 66 ? -11.875 -7.760 11.739 1.00 58.41 66 VAL A C 1
ATOM 527 O O . VAL A 1 66 ? -11.948 -8.872 12.258 1.00 58.41 66 VAL A O 1
ATOM 530 N N . ASN A 1 67 ? -11.280 -6.716 12.320 1.00 48.59 67 ASN A N 1
ATOM 531 C CA . ASN A 1 67 ? -10.750 -6.678 13.681 1.00 48.59 67 ASN A CA 1
ATOM 532 C C . ASN A 1 67 ? -11.783 -6.096 14.654 1.00 48.59 67 ASN A C 1
ATOM 534 O O . ASN A 1 67 ? -11.781 -6.540 15.822 1.00 48.59 67 ASN A O 1
#

Mean predicted aligned error: 6.86 Å

Radius of gyration: 11.84 Å; Cα contacts (8 Å, |Δi|>4): 40; chains: 1; bounding box: 25×20×33 Å

Sequence (67 aa):
MCPKNLLEVHLLNAIRQRLKASDPESCTIGVLAGQFWFYSPCHFTRDYKTMFGELPSETLQKTAKVN